Protein AF-A0A2W7R6X1-F1 (afdb_monomer)

Solvent-accessible surface area (backbone atoms only — not comparable to full-atom values): 5062 Å² total; per-residue (Å²): 111,68,22,46,58,52,11,53,51,30,34,51,48,12,57,46,24,56,80,41,47,70,72,39,86,64,50,72,75,46,51,74,70,43,45,52,28,14,52,75,57,37,38,35,58,52,49,16,49,48,30,32,49,42,10,50,51,15,38,51,31,31,57,50,13,62,76,67,73,33,69,72,39,35,58,41,38,60,59,42,48,57,52,45,50,51,50,46,54,58,54,44,51,50,27,45,69,45,78,74,127

Mean predicted aligned error: 3.52 Å

InterPro domains:
  IPR017259 Uncharacterised conserved protein UCP037672 [PF12650] (6-99)

pLDDT: mean 93.01, std 6.38, range [55.06, 98.06]

Secondary structure (DSSP, 8-state):
-HHHHHHHHHHHHHHHHHH-GGGSTTGGGS-HHHHHHHHHTTHHHHHHHHHHHHHHHHHHHHHHHHHTT-HHHHTTHHHHHHHHHHHHHHHHHHHHHSPP-

Radius of gyration: 15.39 Å; Cα contacts (8 Å, |Δi|>4): 121; chains: 1; bounding box: 40×20×45 Å

Organism: NCBI:txid237019

Nearest PDB structures (foldseek):
  5c1f-assembly1_B  TM=3.659E-01  e=9.931E+00  Schizosaccharomyces pombe 972h-

Structure (mmCIF, N/CA/C/O backbone):
data_AF-A0A2W7R6X1-F1
#
_entry.id   AF-A0A2W7R6X1-F1
#
loop_
_atom_site.group_PDB
_atom_site.id
_atom_site.type_symbol
_atom_site.label_atom_id
_atom_site.label_alt_id
_atom_site.label_comp_id
_atom_site.label_asym_id
_atom_site.label_entity_id
_atom_site.label_seq_id
_atom_site.pdbx_PDB_ins_code
_atom_site.Cartn_x
_atom_site.Cartn_y
_atom_site.Cartn_z
_atom_site.occupancy
_atom_site.B_iso_or_equiv
_atom_site.auth_seq_id
_atom_site.auth_comp_id
_atom_site.auth_asym_id
_atom_site.auth_atom_id
_atom_site.pdbx_PDB_model_num
ATOM 1 N N . MET A 1 1 ? 15.245 -5.684 -11.250 1.00 83.31 1 MET A N 1
ATOM 2 C CA . MET A 1 1 ? 15.016 -6.681 -10.181 1.00 83.31 1 MET A CA 1
ATOM 3 C C . MET A 1 1 ? 14.477 -6.050 -8.903 1.00 83.31 1 MET A C 1
ATOM 5 O O . MET A 1 1 ? 13.621 -6.662 -8.284 1.00 83.31 1 MET A O 1
ATOM 9 N N . GLU A 1 2 ? 14.906 -4.841 -8.522 1.00 89.06 2 GLU A N 1
ATOM 10 C CA . GLU A 1 2 ? 14.402 -4.117 -7.334 1.00 89.06 2 GLU A CA 1
ATOM 11 C C . GLU A 1 2 ? 12.869 -4.099 -7.228 1.00 89.06 2 GLU A C 1
ATOM 13 O O . GLU A 1 2 ? 12.318 -4.478 -6.199 1.00 89.06 2 GLU A O 1
ATOM 18 N N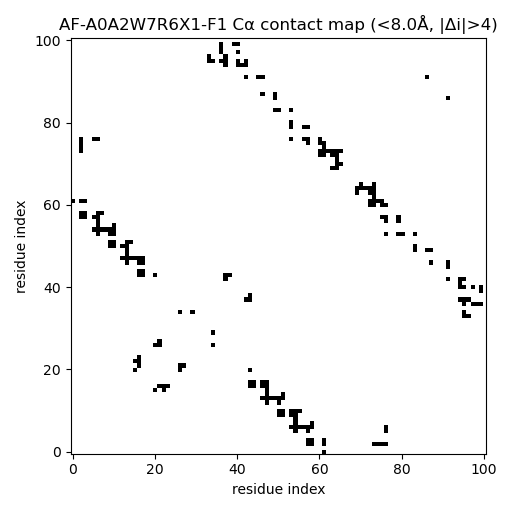 . SER A 1 3 ? 12.175 -3.792 -8.326 1.00 90.94 3 SER A N 1
ATOM 19 C CA . SER A 1 3 ? 10.704 -3.774 -8.415 1.00 90.94 3 SER A CA 1
ATOM 20 C C . SER A 1 3 ? 10.029 -5.095 -8.077 1.00 90.94 3 SER A C 1
ATOM 22 O O . SER A 1 3 ? 8.903 -5.091 -7.590 1.00 90.94 3 SER A O 1
ATOM 24 N N . ILE A 1 4 ? 10.708 -6.224 -8.305 1.0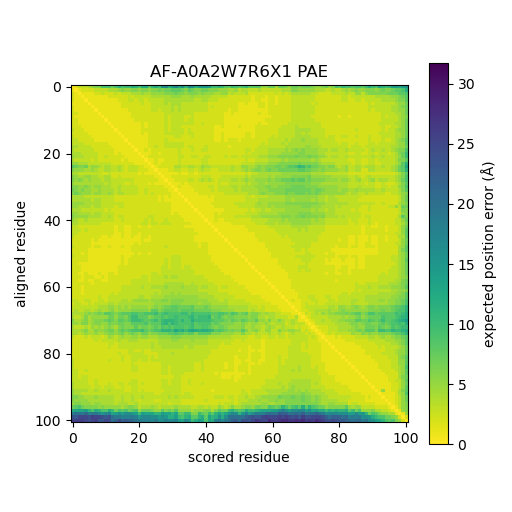0 94.31 4 ILE A N 1
ATOM 25 C CA . ILE A 1 4 ? 10.201 -7.540 -7.913 1.00 94.31 4 ILE A CA 1
ATOM 26 C C . ILE A 1 4 ? 10.284 -7.685 -6.395 1.00 94.31 4 ILE A C 1
ATOM 28 O O . ILE A 1 4 ? 9.291 -8.045 -5.771 1.00 94.31 4 ILE A O 1
ATOM 32 N N . TYR A 1 5 ? 11.436 -7.375 -5.792 1.00 95.38 5 TYR A N 1
ATOM 33 C CA . TYR A 1 5 ? 11.607 -7.464 -4.340 1.00 95.38 5 TYR A CA 1
ATOM 34 C C . TYR A 1 5 ? 10.638 -6.535 -3.607 1.00 95.38 5 TYR A C 1
ATOM 36 O O . TYR A 1 5 ? 9.940 -6.972 -2.694 1.00 95.38 5 TYR A O 1
ATOM 44 N N . VAL A 1 6 ? 10.535 -5.282 -4.059 1.00 95.50 6 VAL A N 1
ATOM 45 C CA . VAL A 1 6 ? 9.575 -4.306 -3.528 1.00 95.50 6 VAL A CA 1
ATOM 46 C C . VAL A 1 6 ? 8.144 -4.789 -3.746 1.00 95.50 6 VAL A C 1
ATOM 48 O O . VAL A 1 6 ? 7.339 -4.763 -2.821 1.00 95.50 6 VAL A O 1
ATOM 51 N N . GLY A 1 7 ? 7.821 -5.281 -4.942 1.00 96.69 7 GLY A N 1
ATOM 52 C CA . GLY A 1 7 ? 6.481 -5.752 -5.261 1.00 96.69 7 GLY A CA 1
ATOM 53 C C . GLY A 1 7 ? 6.032 -6.921 -4.382 1.00 96.69 7 GLY A C 1
ATOM 54 O O . GLY A 1 7 ? 4.946 -6.878 -3.808 1.00 96.69 7 GLY A O 1
ATOM 55 N N . ILE A 1 8 ? 6.889 -7.930 -4.203 1.00 97.25 8 ILE A N 1
ATOM 56 C CA . ILE A 1 8 ? 6.632 -9.077 -3.318 1.00 97.25 8 ILE A CA 1
ATOM 57 C C . ILE A 1 8 ? 6.497 -8.621 -1.862 1.00 97.25 8 ILE A C 1
ATOM 59 O O . ILE A 1 8 ? 5.598 -9.078 -1.156 1.00 97.25 8 ILE A O 1
ATOM 63 N N . PHE A 1 9 ? 7.348 -7.698 -1.415 1.00 97.25 9 PHE A N 1
ATOM 64 C CA . PHE A 1 9 ? 7.268 -7.138 -0.069 1.00 97.25 9 PHE A CA 1
ATOM 65 C C . PHE A 1 9 ? 5.931 -6.420 0.178 1.00 97.25 9 PHE A C 1
ATOM 67 O O . PHE A 1 9 ? 5.285 -6.653 1.199 1.00 97.25 9 PHE A O 1
ATOM 74 N N . LEU A 1 10 ? 5.464 -5.615 -0.780 1.00 97.38 10 LEU A N 1
ATOM 75 C CA . LEU A 1 10 ? 4.168 -4.935 -0.705 1.00 97.38 10 LEU A CA 1
ATOM 76 C C . LEU A 1 10 ? 2.994 -5.925 -0.696 1.00 97.38 10 LEU A C 1
ATOM 78 O O . LEU A 1 10 ? 2.063 -5.752 0.089 1.00 97.38 10 LEU A O 1
ATOM 82 N N . LEU A 1 11 ? 3.053 -6.992 -1.501 1.00 97.81 11 LEU A N 1
ATOM 83 C CA . LEU A 1 11 ? 2.056 -8.070 -1.470 1.00 97.81 11 LEU A CA 1
ATOM 84 C C . LEU A 1 11 ? 1.996 -8.737 -0.090 1.00 97.81 11 LEU A C 1
ATOM 86 O O . LEU A 1 11 ? 0.909 -8.926 0.458 1.00 97.81 11 LEU A O 1
ATOM 90 N N . ALA A 1 12 ? 3.157 -9.059 0.488 1.00 97.94 12 ALA A N 1
ATOM 91 C CA . ALA A 1 12 ? 3.245 -9.660 1.813 1.00 97.94 12 ALA A CA 1
ATOM 92 C C . ALA A 1 12 ? 2.655 -8.737 2.891 1.00 97.94 12 ALA A C 1
ATOM 94 O O . ALA A 1 12 ? 1.847 -9.187 3.702 1.00 97.94 12 ALA A O 1
ATOM 95 N N . ILE A 1 13 ? 2.981 -7.439 2.858 1.00 97.31 13 ILE A N 1
ATOM 96 C CA . ILE A 1 13 ? 2.387 -6.438 3.756 1.00 97.31 13 ILE A CA 1
ATOM 97 C C . ILE A 1 13 ? 0.867 -6.381 3.590 1.00 97.31 13 ILE A C 1
ATOM 99 O O . ILE A 1 13 ? 0.152 -6.376 4.590 1.00 97.31 13 ILE A O 1
ATOM 103 N N . GLY A 1 14 ? 0.358 -6.368 2.356 1.00 96.88 14 GLY A N 1
ATOM 104 C CA . GLY A 1 14 ? -1.082 -6.327 2.101 1.00 96.88 14 GLY A CA 1
ATOM 105 C C . GLY A 1 14 ? -1.815 -7.510 2.735 1.00 96.88 14 GLY A C 1
ATOM 106 O O . GLY A 1 14 ? -2.833 -7.328 3.401 1.00 96.88 14 GLY A O 1
ATOM 107 N N . ILE A 1 15 ? -1.258 -8.718 2.607 1.00 97.19 15 ILE A N 1
ATOM 108 C CA . ILE A 1 15 ? -1.791 -9.918 3.265 1.00 97.19 15 ILE A CA 1
ATOM 109 C C . ILE A 1 15 ? -1.738 -9.760 4.788 1.00 97.19 15 ILE A C 1
ATOM 111 O O . ILE A 1 15 ? -2.742 -9.990 5.458 1.00 97.19 15 ILE A O 1
ATOM 115 N N . LEU A 1 16 ? 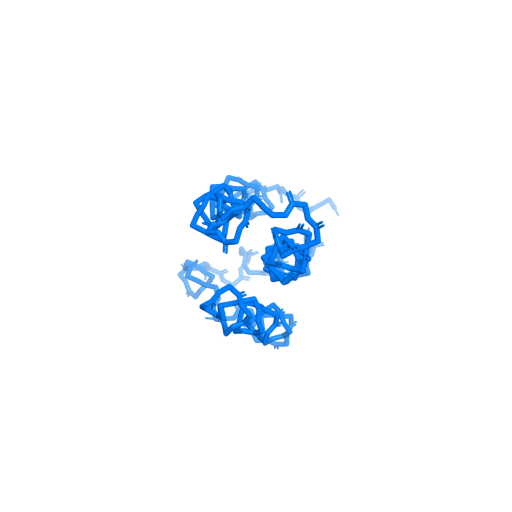-0.599 -9.334 5.338 1.00 97.38 16 LEU A N 1
ATOM 116 C CA . LEU A 1 16 ? -0.424 -9.174 6.780 1.00 97.38 16 LEU A CA 1
ATOM 117 C C . LEU A 1 16 ? -1.390 -8.145 7.378 1.00 97.38 16 LEU A C 1
ATOM 119 O O . LEU A 1 16 ? -1.995 -8.433 8.402 1.00 97.38 16 LEU A O 1
ATOM 123 N N . ILE A 1 17 ? -1.600 -6.993 6.736 1.00 96.38 17 ILE A N 1
ATOM 124 C CA . ILE A 1 17 ? -2.537 -5.952 7.199 1.00 96.38 17 ILE A CA 1
ATOM 125 C C . ILE A 1 17 ? -3.968 -6.483 7.286 1.00 96.38 17 ILE A C 1
ATOM 127 O O . ILE A 1 17 ? -4.700 -6.125 8.208 1.00 96.38 17 ILE A O 1
ATOM 131 N N . LYS A 1 18 ? -4.371 -7.359 6.357 1.00 94.50 18 LYS A N 1
ATOM 132 C CA . LYS A 1 18 ? -5.709 -7.959 6.372 1.00 94.50 18 LYS A CA 1
ATOM 133 C C . LYS A 1 18 ? -5.961 -8.788 7.636 1.00 94.50 18 LYS A C 1
ATOM 135 O O . LYS A 1 18 ? -7.084 -8.797 8.127 1.00 94.50 18 LYS A O 1
ATOM 140 N N . PHE A 1 19 ? -4.939 -9.481 8.141 1.00 94.19 19 PHE A N 1
ATOM 141 C CA . PHE A 1 19 ? -5.035 -10.306 9.353 1.00 94.19 19 PHE A CA 1
ATOM 142 C C . PHE A 1 19 ? -4.657 -9.545 10.629 1.00 94.19 19 PHE A C 1
ATOM 144 O O . PHE A 1 19 ? -5.171 -9.843 11.703 1.00 94.19 19 PHE A O 1
ATOM 151 N N . PHE A 1 20 ? -3.774 -8.557 10.510 1.00 95.75 20 PHE A N 1
ATOM 152 C CA . PHE A 1 20 ? -3.207 -7.789 11.611 1.00 95.75 20 PHE A CA 1
ATOM 153 C C . PHE A 1 20 ? -3.309 -6.286 11.296 1.00 95.75 20 PHE A C 1
ATOM 155 O O . PHE A 1 20 ? -2.304 -5.651 10.962 1.00 95.75 20 PHE A O 1
ATOM 162 N N . PRO A 1 21 ? -4.505 -5.674 11.417 1.00 93.06 21 PRO A N 1
ATOM 163 C CA . PRO A 1 21 ? -4.715 -4.263 11.077 1.00 93.06 21 PRO A CA 1
ATOM 164 C C . PRO A 1 21 ? -3.872 -3.300 11.921 1.00 93.06 21 PRO A C 1
ATOM 166 O O . PRO A 1 21 ? -3.582 -2.193 11.479 1.00 93.06 21 PRO A O 1
ATOM 169 N N . GLY A 1 22 ? -3.388 -3.742 13.087 1.00 94.44 22 GLY A N 1
ATOM 170 C CA . GLY A 1 22 ? -2.430 -3.000 13.912 1.00 94.44 22 GLY A CA 1
ATOM 171 C C . GLY A 1 22 ? -1.082 -2.704 13.241 1.00 94.44 22 GLY A C 1
ATOM 172 O O . GLY A 1 22 ? -0.315 -1.907 13.776 1.00 94.44 22 GLY A O 1
ATOM 173 N N . LEU A 1 23 ? -0.789 -3.303 12.080 1.00 94.12 23 LEU A N 1
ATOM 174 C CA . LEU A 1 23 ? 0.359 -2.944 11.239 1.00 94.12 23 LEU A CA 1
ATOM 175 C C . LEU A 1 23 ? 0.172 -1.606 10.510 1.00 94.12 23 LEU A C 1
ATOM 177 O O . LEU A 1 23 ? 1.152 -1.012 10.060 1.00 94.12 23 LEU A O 1
ATOM 181 N N . LEU A 1 24 ? -1.064 -1.111 10.392 1.00 93.44 24 LEU A N 1
ATOM 182 C CA . LEU A 1 24 ? -1.329 0.213 9.848 1.00 93.44 24 LEU A CA 1
ATOM 183 C C . LEU A 1 24 ? -0.907 1.284 10.850 1.00 93.44 24 LEU A C 1
ATOM 185 O O . LEU A 1 24 ? -1.439 1.383 11.960 1.00 93.44 24 LEU A O 1
ATOM 189 N N . ALA A 1 25 ? 0.020 2.140 10.426 1.00 88.19 25 ALA A N 1
ATOM 190 C CA . ALA A 1 25 ? 0.359 3.334 11.180 1.00 88.19 25 ALA A CA 1
ATOM 191 C C . ALA A 1 25 ? -0.907 4.179 11.412 1.00 88.19 25 ALA A C 1
ATOM 193 O O . ALA A 1 25 ? -1.717 4.377 10.508 1.00 88.19 25 ALA A O 1
ATOM 194 N N . GLY A 1 26 ? -1.094 4.640 12.648 1.00 89.44 26 GLY A N 1
ATOM 195 C CA . GLY A 1 26 ? -2.289 5.371 13.069 1.00 89.44 26 GLY A CA 1
ATOM 196 C C . GLY A 1 26 ? -3.451 4.490 13.534 1.00 89.44 26 GLY A C 1
ATOM 197 O O . GLY A 1 26 ? -4.196 4.937 14.399 1.00 89.44 26 GLY A O 1
ATOM 198 N N . TYR A 1 27 ? -3.571 3.227 13.092 1.00 93.81 27 TYR A N 1
ATOM 199 C CA . TYR A 1 27 ? -4.643 2.333 13.564 1.00 93.81 27 TYR A CA 1
ATOM 200 C C . TYR A 1 27 ? -4.542 2.089 15.076 1.00 93.81 27 TYR A C 1
ATOM 202 O O . TYR A 1 27 ? -5.535 2.165 15.794 1.00 93.81 27 TYR A O 1
ATOM 210 N N . ASN A 1 28 ? -3.331 1.870 15.599 1.00 94.00 28 ASN A N 1
ATOM 211 C CA . ASN A 1 28 ? -3.136 1.657 17.038 1.00 94.00 28 ASN A CA 1
ATOM 212 C C . ASN A 1 28 ? -3.430 2.903 17.887 1.00 94.00 28 ASN A C 1
ATOM 214 O O . ASN A 1 28 ? -3.724 2.751 19.071 1.00 94.00 28 ASN A O 1
ATOM 218 N N . SER A 1 29 ? -3.386 4.097 17.290 1.00 93.44 29 SER A N 1
ATOM 219 C CA . SER A 1 29 ? -3.705 5.369 17.947 1.00 93.44 29 SER A CA 1
ATOM 220 C C . SER A 1 29 ? -5.208 5.665 17.994 1.00 93.44 29 SER A C 1
ATOM 222 O O . SER A 1 29 ? -5.613 6.564 18.725 1.00 93.44 29 SER A O 1
ATOM 224 N N . LEU A 1 30 ? -6.028 4.926 17.239 1.00 93.50 30 LEU A N 1
ATOM 225 C CA . LEU A 1 30 ? -7.483 5.049 17.270 1.00 93.50 30 LEU A CA 1
ATOM 226 C C . LEU A 1 30 ? -8.049 4.549 18.605 1.00 93.50 30 LEU A C 1
ATOM 228 O O . LEU A 1 30 ? -7.594 3.541 19.161 1.00 93.50 30 LEU A O 1
ATOM 232 N N . SER A 1 31 ? -9.099 5.210 19.087 1.00 94.56 31 SER A N 1
ATOM 233 C CA . SER A 1 31 ? -9.916 4.694 20.186 1.00 94.56 31 SER A CA 1
ATOM 234 C C . SER A 1 31 ? -10.633 3.400 19.781 1.00 94.56 31 SER A C 1
ATOM 236 O O . SER A 1 31 ? -10.833 3.126 18.599 1.00 94.56 31 SER A O 1
ATOM 238 N N . ASN A 1 32 ? -11.079 2.601 20.755 1.00 94.19 32 ASN A N 1
ATOM 239 C CA . ASN A 1 32 ? -11.770 1.333 20.469 1.00 94.19 32 ASN A CA 1
ATOM 240 C C . ASN A 1 32 ? -13.005 1.522 19.568 1.00 94.19 32 ASN A C 1
ATOM 242 O O . ASN A 1 32 ? -13.222 0.736 18.651 1.00 94.19 32 ASN A O 1
ATOM 246 N N . ARG A 1 33 ? -13.758 2.611 19.773 1.00 91.50 33 ARG A N 1
ATOM 247 C CA . ARG A 1 33 ? -14.924 2.960 18.946 1.00 91.50 33 ARG A CA 1
ATOM 248 C C . ARG A 1 33 ? -14.535 3.304 17.505 1.00 91.50 33 ARG A C 1
ATOM 250 O O . ARG A 1 33 ? -15.254 2.968 16.572 1.00 91.50 33 ARG A O 1
ATOM 257 N N . GLU A 1 34 ? -13.415 3.997 17.310 1.00 93.31 34 GLU A N 1
ATOM 258 C CA . GLU A 1 34 ? -12.910 4.331 15.973 1.00 93.31 34 GLU A CA 1
ATOM 259 C C . GLU A 1 34 ? -12.346 3.107 15.254 1.00 93.31 34 GLU A C 1
ATOM 261 O O . GLU A 1 34 ? -12.540 2.989 14.048 1.00 93.31 34 GLU A O 1
ATOM 266 N N . LYS A 1 35 ? -11.707 2.180 15.979 1.00 94.38 35 LYS A N 1
ATOM 267 C CA . LYS A 1 35 ? -11.260 0.892 15.430 1.00 94.38 35 LYS A CA 1
ATOM 268 C C . LYS A 1 35 ? -12.435 0.071 14.915 1.00 94.38 35 LYS A C 1
ATOM 270 O O . LYS A 1 35 ? -12.416 -0.335 13.759 1.00 94.38 35 LYS A O 1
ATOM 275 N N . GLU A 1 36 ? -13.477 -0.093 15.728 1.00 92.44 36 GLU A N 1
ATOM 276 C CA . GLU A 1 36 ? -14.698 -0.811 15.340 1.00 92.44 36 GLU A CA 1
ATOM 277 C C . GLU A 1 36 ? -15.352 -0.183 14.101 1.00 92.44 36 GLU A C 1
ATOM 279 O O . GLU A 1 36 ? -15.671 -0.873 13.135 1.00 92.44 36 GLU A O 1
ATOM 284 N N . ASN A 1 37 ? -15.468 1.148 14.075 1.00 93.00 37 ASN A N 1
ATOM 285 C CA . ASN A 1 37 ? -16.007 1.868 12.926 1.00 93.00 37 ASN A CA 1
ATOM 286 C C . ASN A 1 37 ? -15.132 1.714 11.667 1.00 93.00 37 ASN A C 1
ATOM 288 O O . ASN A 1 37 ? -15.645 1.504 10.570 1.00 93.00 37 ASN A O 1
ATOM 292 N N . ALA A 1 38 ? -13.808 1.795 11.812 1.00 92.94 38 ALA A N 1
ATOM 293 C CA . ALA A 1 38 ? -12.867 1.626 10.712 1.00 92.94 38 ALA A CA 1
ATOM 294 C C . ALA A 1 38 ? -12.914 0.205 10.130 1.00 92.94 38 ALA A C 1
ATOM 296 O O . ALA A 1 38 ? -12.866 0.039 8.910 1.00 92.94 38 ALA A O 1
ATOM 297 N N . GLU A 1 39 ? -13.045 -0.815 10.977 1.00 94.19 39 GLU A N 1
ATOM 298 C CA . GLU A 1 39 ? -13.222 -2.204 10.550 1.00 94.19 39 GLU A CA 1
ATOM 299 C C . GLU A 1 39 ? -14.568 -2.429 9.869 1.00 94.19 39 GLU A C 1
ATOM 301 O O . GLU A 1 39 ? -14.598 -3.011 8.784 1.00 94.19 39 GLU A O 1
ATOM 306 N N . ALA A 1 40 ? -15.657 -1.898 10.430 1.00 93.69 40 ALA A N 1
ATOM 307 C CA . ALA A 1 40 ? -16.986 -1.958 9.823 1.00 93.69 40 ALA A CA 1
ATOM 308 C C . ALA A 1 40 ? -17.023 -1.283 8.440 1.00 93.69 40 ALA A C 1
ATOM 310 O O . ALA A 1 40 ? -17.678 -1.770 7.521 1.00 93.69 40 ALA A O 1
ATOM 311 N N . ASN A 1 41 ? -16.263 -0.198 8.257 1.00 94.12 41 ASN A N 1
ATOM 312 C CA . ASN A 1 41 ? -16.089 0.472 6.966 1.00 94.12 41 ASN A CA 1
ATOM 313 C C . ASN A 1 41 ? -15.057 -0.207 6.045 1.00 94.12 41 ASN A C 1
ATOM 315 O O . ASN A 1 41 ? -14.841 0.255 4.924 1.00 94.12 41 ASN A O 1
ATOM 319 N N . GLY A 1 42 ? -14.414 -1.291 6.483 1.00 95.12 42 GLY A N 1
ATOM 320 C CA . GLY A 1 42 ? -13.509 -2.092 5.663 1.00 95.12 42 GLY A CA 1
ATOM 321 C C . GLY A 1 42 ? -12.092 -1.535 5.507 1.00 95.12 42 GLY A C 1
ATOM 322 O O . GLY A 1 42 ? -11.424 -1.890 4.535 1.00 95.12 42 GLY A O 1
ATOM 323 N N . LEU A 1 43 ? -11.601 -0.706 6.439 1.00 95.81 43 LEU A N 1
ATOM 324 C CA . LEU A 1 43 ? -10.241 -0.143 6.402 1.00 95.81 43 LEU A CA 1
ATOM 325 C C . LEU A 1 43 ? -9.142 -1.208 6.198 1.00 95.81 43 LEU A C 1
ATOM 327 O O . LEU A 1 43 ? -8.305 -1.000 5.315 1.00 95.81 43 LEU A O 1
ATOM 331 N N . PRO A 1 44 ? -9.120 -2.348 6.925 1.00 95.50 44 PRO A N 1
ATOM 332 C CA . PRO A 1 44 ? -8.062 -3.348 6.750 1.00 95.50 44 PRO A CA 1
ATOM 333 C C . PRO A 1 44 ? -8.067 -3.959 5.345 1.00 95.50 44 PRO A C 1
ATOM 335 O O . PRO A 1 44 ? -7.021 -4.103 4.716 1.00 95.50 44 PRO A O 1
ATOM 338 N N . THR A 1 45 ? -9.257 -4.261 4.819 1.00 96.81 45 THR A N 1
ATOM 339 C CA . THR A 1 45 ? -9.432 -4.816 3.471 1.00 96.81 45 THR A CA 1
ATOM 340 C C . THR A 1 45 ? -9.034 -3.810 2.397 1.00 96.81 45 THR A C 1
ATOM 342 O O . THR A 1 45 ? -8.356 -4.175 1.438 1.00 96.81 45 THR A O 1
ATOM 345 N N . PHE A 1 46 ? -9.420 -2.544 2.562 1.00 97.31 46 PHE A N 1
ATOM 346 C CA . PHE A 1 46 ? -9.030 -1.466 1.660 1.00 97.31 46 PHE A CA 1
ATOM 347 C C . PHE A 1 46 ? -7.509 -1.304 1.618 1.00 97.31 46 PHE A C 1
ATOM 349 O O . PHE A 1 46 ? -6.916 -1.338 0.541 1.00 97.31 46 PHE A O 1
ATOM 356 N N . ALA A 1 47 ? -6.860 -1.197 2.778 1.00 97.31 47 ALA A N 1
ATOM 357 C CA . ALA A 1 47 ? -5.413 -1.050 2.842 1.00 97.31 47 ALA A CA 1
ATOM 358 C C . ALA A 1 47 ? -4.686 -2.263 2.241 1.00 97.31 47 ALA A C 1
ATOM 360 O O . ALA A 1 47 ? -3.769 -2.090 1.438 1.00 97.31 47 ALA A O 1
ATOM 361 N N . ALA A 1 48 ? -5.138 -3.482 2.551 1.00 97.69 48 ALA A N 1
ATOM 362 C CA . ALA A 1 48 ? -4.619 -4.708 1.951 1.00 97.69 48 ALA A CA 1
ATOM 363 C C . ALA A 1 48 ? -4.721 -4.698 0.417 1.00 97.69 48 ALA A C 1
ATOM 365 O O . ALA A 1 48 ? -3.783 -5.101 -0.270 1.00 97.69 48 ALA A O 1
ATOM 366 N N . MET A 1 49 ? -5.837 -4.204 -0.126 1.00 97.94 49 MET A N 1
ATOM 367 C CA . MET A 1 49 ? -6.047 -4.081 -1.568 1.00 97.94 49 MET A CA 1
ATOM 368 C C . MET A 1 49 ? -5.12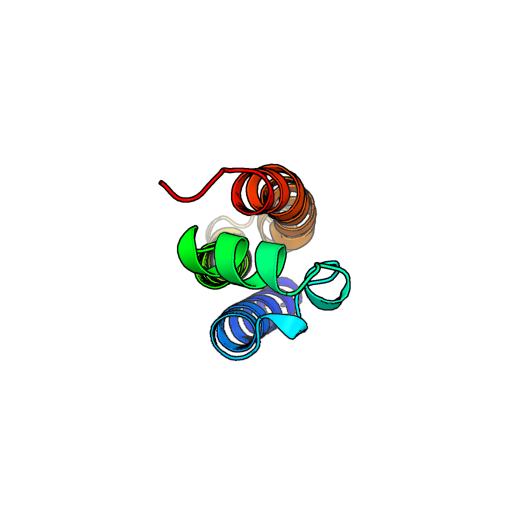3 -3.036 -2.200 1.00 97.94 49 MET A C 1
ATOM 370 O O . MET A 1 49 ? -4.580 -3.294 -3.270 1.00 97.94 49 MET A O 1
ATOM 374 N N . VAL A 1 50 ? -4.897 -1.894 -1.542 1.00 97.94 50 VAL A N 1
ATOM 375 C CA . VAL A 1 50 ? -3.970 -0.855 -2.024 1.00 97.94 50 VAL A CA 1
ATOM 376 C C . VAL A 1 50 ? -2.539 -1.389 -2.074 1.00 97.94 50 VAL A C 1
ATOM 378 O O . VAL A 1 50 ? -1.909 -1.330 -3.129 1.00 97.94 50 VAL A O 1
ATOM 381 N N . PHE A 1 51 ? -2.048 -1.988 -0.985 1.00 98.06 51 PHE A N 1
ATOM 382 C CA . PHE A 1 51 ? -0.731 -2.635 -0.959 1.00 98.06 51 PHE A CA 1
ATOM 383 C C . PHE A 1 51 ? -0.624 -3.757 -2.000 1.00 98.06 51 PHE A C 1
ATOM 385 O O . PHE A 1 51 ? 0.377 -3.855 -2.712 1.00 98.06 51 PHE A O 1
ATOM 392 N N . GLY A 1 52 ? -1.685 -4.555 -2.145 1.00 97.94 52 GLY A N 1
ATOM 393 C CA . GLY A 1 52 ? -1.789 -5.599 -3.157 1.00 97.94 52 GLY A CA 1
ATOM 394 C C . GLY A 1 52 ? -1.638 -5.057 -4.581 1.00 97.94 52 GLY A C 1
ATOM 395 O O . GLY A 1 52 ? -0.812 -5.541 -5.354 1.00 97.94 52 GLY A O 1
ATOM 396 N N . ALA A 1 53 ? -2.390 -4.007 -4.912 1.00 98.06 53 ALA A N 1
ATOM 397 C CA . ALA A 1 53 ? -2.334 -3.342 -6.208 1.00 98.06 53 ALA A CA 1
ATOM 398 C C . ALA A 1 53 ? -0.953 -2.727 -6.472 1.00 98.06 53 ALA A C 1
ATOM 400 O O . ALA A 1 53 ? -0.402 -2.917 -7.553 1.00 98.06 53 ALA A O 1
ATOM 401 N N . MET A 1 54 ? -0.355 -2.055 -5.484 1.00 98.06 54 MET A N 1
ATOM 402 C CA . MET A 1 54 ? 0.996 -1.499 -5.608 1.00 98.06 54 MET A CA 1
ATOM 403 C C . MET A 1 54 ? 2.034 -2.588 -5.904 1.00 98.06 54 MET A C 1
ATOM 405 O O . MET A 1 54 ? 2.893 -2.413 -6.773 1.00 98.06 54 MET A O 1
ATOM 409 N N . GLY A 1 55 ? 1.934 -3.723 -5.208 1.00 97.50 55 GLY A N 1
ATOM 410 C CA . GLY A 1 55 ? 2.803 -4.871 -5.422 1.00 97.50 55 GLY A CA 1
ATOM 411 C C . GLY A 1 55 ? 2.666 -5.449 -6.830 1.00 97.50 55 GLY A C 1
ATOM 412 O O . GLY A 1 55 ? 3.663 -5.592 -7.539 1.00 97.50 55 GLY A O 1
ATOM 413 N N . LEU A 1 56 ? 1.429 -5.693 -7.276 1.00 97.62 56 LEU A N 1
ATOM 414 C CA . LEU A 1 56 ? 1.141 -6.200 -8.621 1.00 97.62 56 LEU A CA 1
ATOM 415 C C . LEU A 1 56 ? 1.629 -5.251 -9.719 1.00 97.62 56 LEU A C 1
ATOM 417 O O . LEU A 1 56 ? 2.308 -5.696 -10.641 1.00 97.62 56 LEU A O 1
ATOM 421 N N . ILE A 1 57 ? 1.334 -3.951 -9.615 1.00 96.62 57 ILE A N 1
ATOM 422 C CA . ILE A 1 57 ? 1.752 -2.956 -10.613 1.00 96.62 57 ILE A CA 1
ATOM 423 C C . ILE A 1 57 ? 3.281 -2.886 -10.691 1.00 96.62 57 ILE A C 1
ATOM 425 O O . ILE A 1 57 ? 3.826 -2.813 -11.789 1.00 96.62 57 ILE A O 1
ATOM 429 N N . SER A 1 58 ? 3.983 -2.963 -9.557 1.00 95.75 58 SER A N 1
ATOM 430 C CA . SER A 1 58 ? 5.452 -2.935 -9.531 1.00 95.75 58 SER A CA 1
ATOM 431 C C . SER A 1 58 ? 6.068 -4.155 -10.228 1.00 95.75 58 SER A C 1
ATOM 433 O O . SER A 1 58 ? 7.004 -4.008 -11.017 1.00 95.75 58 SER A O 1
ATOM 435 N N . VAL A 1 59 ? 5.522 -5.355 -9.995 1.00 95.69 59 VAL A N 1
ATOM 436 C CA . VAL A 1 59 ? 5.983 -6.594 -10.647 1.00 95.69 59 VAL A CA 1
ATOM 437 C C . VAL A 1 59 ? 5.658 -6.582 -12.142 1.00 95.69 59 VAL A C 1
ATOM 439 O O . VAL A 1 59 ? 6.533 -6.846 -12.964 1.00 95.69 59 VAL A O 1
ATOM 442 N N . ILE A 1 60 ? 4.422 -6.239 -12.513 1.00 95.44 60 ILE A N 1
ATOM 443 C CA . ILE A 1 60 ? 3.987 -6.180 -13.915 1.00 95.44 60 ILE A CA 1
ATOM 444 C C . ILE A 1 60 ? 4.789 -5.122 -14.682 1.00 95.44 60 ILE A C 1
ATOM 446 O O . ILE A 1 60 ? 5.283 -5.402 -15.772 1.00 95.44 60 ILE A O 1
ATOM 450 N N . GLY A 1 61 ? 4.982 -3.936 -14.100 1.00 93.44 61 GLY A N 1
ATOM 451 C CA . GLY A 1 61 ? 5.759 -2.851 -14.699 1.00 93.44 61 GLY A CA 1
ATOM 452 C C . GLY A 1 61 ? 7.202 -3.250 -15.001 1.00 93.44 61 GLY A C 1
ATOM 453 O O . GLY A 1 61 ? 7.737 -2.875 -16.043 1.00 93.44 61 GLY A O 1
ATOM 454 N N . TYR A 1 62 ? 7.806 -4.088 -14.155 1.00 93.62 62 TYR A N 1
ATOM 455 C CA . TYR A 1 62 ? 9.127 -4.651 -14.419 1.00 93.62 62 TYR A CA 1
ATOM 456 C C . TYR A 1 62 ? 9.148 -5.544 -15.667 1.00 93.62 62 TYR A C 1
ATOM 458 O O . TYR A 1 62 ? 9.986 -5.341 -16.545 1.00 93.62 62 TYR A O 1
ATOM 466 N N . PHE A 1 63 ? 8.221 -6.501 -15.774 1.00 93.88 63 PHE A N 1
ATOM 467 C CA . PHE A 1 63 ? 8.155 -7.403 -16.929 1.00 93.88 63 PHE A CA 1
ATOM 468 C C . PHE A 1 63 ? 7.818 -6.662 -18.227 1.00 93.88 63 PHE A C 1
ATOM 470 O O . PHE A 1 63 ? 8.444 -6.919 -19.254 1.00 93.88 63 PHE A O 1
ATOM 477 N N . ILE A 1 64 ? 6.894 -5.697 -18.177 1.00 94.06 64 ILE A N 1
ATOM 478 C CA . ILE A 1 64 ? 6.578 -4.833 -19.323 1.00 94.06 64 ILE A CA 1
ATOM 479 C C . ILE A 1 64 ? 7.803 -4.003 -19.726 1.00 94.06 64 ILE A C 1
ATOM 481 O O . ILE A 1 64 ? 8.084 -3.877 -20.914 1.00 94.06 64 ILE A O 1
ATOM 485 N N . GLY A 1 65 ? 8.558 -3.470 -18.761 1.00 93.44 65 GLY A N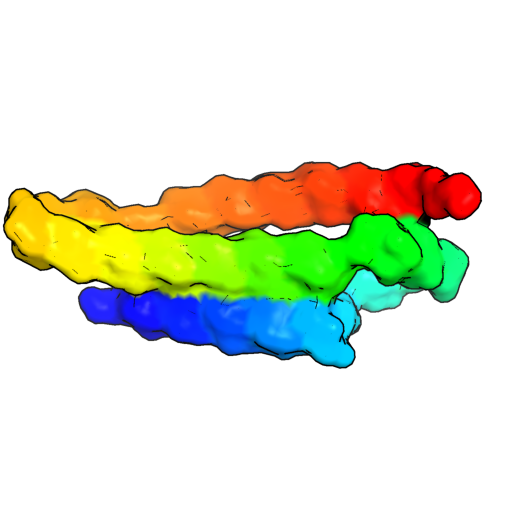 1
ATOM 486 C CA . GLY A 1 65 ? 9.774 -2.703 -19.034 1.00 93.44 65 GLY A CA 1
ATOM 487 C C . GLY A 1 65 ? 10.846 -3.510 -19.768 1.00 93.44 65 GLY A C 1
ATOM 488 O O . GLY A 1 65 ? 11.503 -2.969 -20.652 1.00 93.44 65 GLY A O 1
ATOM 489 N N . ILE A 1 66 ? 10.983 -4.804 -19.456 1.00 91.75 66 ILE A N 1
ATOM 490 C CA . ILE A 1 66 ? 11.847 -5.716 -20.223 1.00 91.75 66 ILE A CA 1
ATOM 491 C C . ILE A 1 66 ? 11.287 -5.921 -21.631 1.00 91.75 66 ILE A C 1
ATOM 493 O O . ILE A 1 66 ? 12.029 -5.818 -22.600 1.00 91.75 66 ILE A O 1
ATOM 497 N N . TRP A 1 67 ? 9.988 -6.207 -21.746 1.00 94.38 67 TRP A N 1
ATOM 498 C CA . TRP A 1 67 ? 9.364 -6.556 -23.023 1.00 94.38 67 TRP A CA 1
ATOM 499 C C . TRP A 1 67 ? 9.361 -5.406 -24.037 1.00 94.38 67 TRP A C 1
ATOM 501 O O . TRP A 1 67 ? 9.491 -5.646 -25.232 1.00 94.38 67 TRP A O 1
ATOM 511 N N . LEU A 1 68 ? 9.235 -4.165 -23.561 1.00 94.38 68 LEU A N 1
ATOM 512 C CA . LEU A 1 68 ? 9.234 -2.957 -24.389 1.00 94.38 68 LEU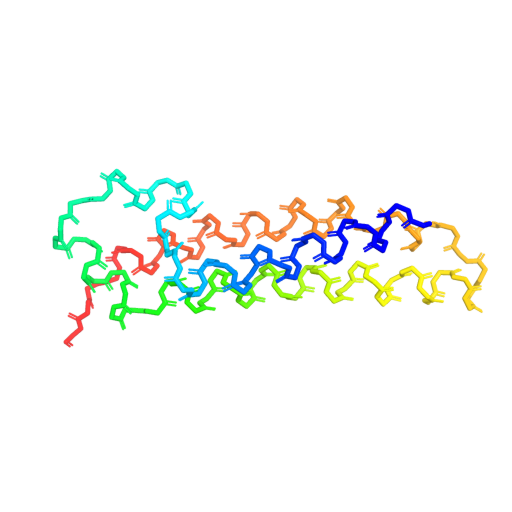 A CA 1
ATOM 513 C C . LEU A 1 68 ? 10.615 -2.293 -24.511 1.00 94.38 68 LEU A C 1
ATOM 515 O O . LEU A 1 68 ? 10.703 -1.221 -25.100 1.00 94.38 68 LEU A O 1
ATOM 519 N N . GLU A 1 69 ? 11.667 -2.872 -23.919 1.00 91.69 69 GLU A N 1
ATOM 520 C CA . GLU A 1 69 ? 13.003 -2.257 -23.829 1.00 91.69 69 GLU A CA 1
ATOM 521 C C . GLU A 1 69 ? 12.961 -0.827 -23.248 1.00 91.69 69 GLU A C 1
ATOM 523 O O . GLU A 1 69 ? 13.706 0.066 -23.650 1.00 91.69 69 GLU A O 1
ATOM 528 N N . MET A 1 70 ? 12.072 -0.597 -22.273 1.00 90.38 70 MET A N 1
ATOM 529 C CA . MET A 1 70 ? 11.860 0.693 -21.609 1.00 90.38 70 MET A CA 1
ATOM 530 C C . MET A 1 70 ? 12.312 0.623 -20.141 1.00 90.38 70 MET A C 1
ATOM 532 O O . MET A 1 70 ? 11.510 0.289 -19.258 1.00 90.38 70 MET A O 1
ATOM 536 N N . PRO A 1 71 ? 13.567 1.003 -19.824 1.00 82.38 71 PRO A N 1
ATOM 537 C CA . PRO A 1 71 ? 14.091 0.936 -18.460 1.00 82.38 71 PRO A CA 1
ATOM 538 C C . PRO A 1 71 ? 13.315 1.807 -17.466 1.00 82.38 71 PRO A C 1
ATOM 540 O O . PRO A 1 71 ? 13.263 1.489 -16.281 1.00 82.38 71 PRO A O 1
ATOM 543 N N . SER A 1 72 ? 12.663 2.878 -17.925 1.00 85.12 72 SER A N 1
ATOM 544 C CA . SER A 1 72 ? 11.841 3.756 -17.083 1.00 85.12 72 SER A CA 1
ATOM 545 C C . SER A 1 72 ? 10.683 3.017 -16.406 1.00 85.12 72 SER A C 1
ATOM 547 O O . SER A 1 72 ? 10.410 3.254 -15.229 1.00 85.12 72 SER A O 1
ATOM 549 N N . LEU A 1 73 ? 10.048 2.069 -17.103 1.00 84.75 73 LEU A N 1
ATOM 550 C CA . LEU A 1 73 ? 8.967 1.249 -16.549 1.00 84.75 73 LEU A CA 1
ATOM 551 C C . LEU A 1 73 ? 9.478 0.275 -15.489 1.00 84.75 73 LEU A C 1
ATOM 553 O O . LEU A 1 73 ? 8.769 -0.021 -14.528 1.00 84.75 73 LEU A O 1
ATOM 557 N N . SER A 1 74 ? 10.739 -0.152 -15.600 1.00 79.56 74 SER A N 1
ATOM 558 C CA . SER A 1 74 ? 11.350 -1.000 -14.582 1.00 79.56 74 SER A CA 1
ATOM 559 C C . SER A 1 74 ? 11.502 -0.298 -13.233 1.00 79.56 74 SER A C 1
ATOM 561 O O . SER A 1 74 ? 11.506 -1.000 -12.234 1.00 79.56 74 SER A O 1
ATOM 563 N N . ASN A 1 75 ? 11.521 1.041 -13.177 1.00 87.69 75 ASN A N 1
ATOM 564 C CA . ASN A 1 75 ? 11.638 1.833 -11.942 1.00 87.69 75 ASN A CA 1
ATOM 565 C C . ASN A 1 75 ? 10.312 2.472 -11.485 1.00 87.69 75 ASN A C 1
ATOM 567 O O . ASN A 1 75 ? 10.296 3.308 -10.580 1.00 87.69 75 ASN A O 1
ATOM 571 N N . ILE A 1 76 ? 9.179 2.066 -12.071 1.00 90.94 76 ILE A N 1
ATOM 572 C CA . ILE A 1 76 ? 7.856 2.639 -11.766 1.00 90.94 76 ILE A CA 1
ATOM 573 C C . ILE A 1 76 ? 7.421 2.429 -10.304 1.00 90.94 76 ILE A C 1
ATOM 575 O O . ILE A 1 76 ? 6.565 3.157 -9.801 1.00 90.94 76 ILE A O 1
ATOM 579 N N . TRP A 1 77 ? 8.038 1.472 -9.602 1.00 92.12 77 TRP A N 1
ATOM 580 C CA . TRP A 1 77 ? 7.746 1.126 -8.209 1.00 92.12 77 TRP A CA 1
ATOM 581 C C . TRP A 1 77 ? 7.824 2.327 -7.253 1.00 92.12 77 TRP A C 1
ATOM 583 O O . TRP A 1 77 ? 7.031 2.407 -6.314 1.00 92.12 77 TRP A O 1
ATOM 593 N N . ILE A 1 78 ? 8.719 3.293 -7.504 1.00 93.75 78 ILE A N 1
ATOM 594 C CA . ILE A 1 78 ? 8.846 4.513 -6.687 1.00 93.75 78 ILE A CA 1
ATOM 595 C C . ILE A 1 78 ? 7.563 5.342 -6.786 1.00 93.75 78 ILE A C 1
ATOM 597 O O . ILE A 1 78 ? 6.956 5.695 -5.775 1.00 93.75 78 ILE A O 1
ATOM 601 N N . LEU A 1 79 ? 7.120 5.613 -8.016 1.00 94.94 79 LEU A N 1
ATOM 602 C CA . LEU A 1 79 ? 5.919 6.401 -8.283 1.00 94.94 79 LEU A CA 1
ATOM 603 C C . LEU A 1 79 ? 4.669 5.690 -7.759 1.00 94.94 79 LEU A C 1
ATOM 605 O O . LEU A 1 79 ? 3.839 6.312 -7.100 1.00 94.94 79 LEU A O 1
ATOM 609 N N . VAL A 1 80 ? 4.571 4.378 -7.987 1.00 95.69 80 VAL A N 1
ATOM 610 C CA . VAL A 1 80 ? 3.488 3.533 -7.463 1.00 95.69 80 VAL A CA 1
ATOM 611 C C . VAL A 1 80 ? 3.427 3.603 -5.940 1.00 95.69 80 VAL A C 1
ATOM 613 O O . VAL A 1 80 ? 2.338 3.695 -5.379 1.00 95.69 80 VAL A O 1
ATOM 616 N N . THR A 1 81 ? 4.581 3.618 -5.270 1.00 95.25 81 THR A N 1
ATOM 617 C CA . THR A 1 81 ? 4.641 3.704 -3.809 1.00 95.25 81 THR A CA 1
ATOM 618 C C . THR A 1 81 ? 4.161 5.053 -3.300 1.00 95.25 81 THR A C 1
ATOM 620 O O . THR A 1 81 ? 3.314 5.101 -2.413 1.00 95.25 81 THR A O 1
ATOM 623 N N . ILE A 1 82 ? 4.634 6.153 -3.888 1.00 96.75 82 ILE A N 1
ATOM 624 C CA . ILE A 1 82 ? 4.220 7.504 -3.487 1.00 96.75 82 ILE A CA 1
ATOM 625 C C . ILE A 1 82 ? 2.710 7.684 -3.680 1.00 96.75 82 ILE A C 1
ATOM 627 O O . ILE A 1 82 ? 2.007 8.079 -2.750 1.00 96.75 82 ILE A O 1
ATOM 631 N N . VAL A 1 83 ? 2.195 7.352 -4.868 1.00 97.50 83 VAL A N 1
ATOM 632 C CA . VAL A 1 83 ? 0.765 7.490 -5.184 1.00 97.50 83 VAL A CA 1
ATOM 633 C C . VAL A 1 83 ? -0.078 6.570 -4.302 1.00 97.50 83 VAL A C 1
ATOM 635 O O . VAL A 1 83 ? -1.077 7.010 -3.735 1.00 97.50 83 VAL A O 1
ATOM 638 N N . GLY A 1 84 ? 0.338 5.314 -4.135 1.00 96.88 84 GLY A N 1
ATOM 639 C CA . GLY A 1 84 ? -0.359 4.343 -3.298 1.00 96.88 84 GLY A CA 1
ATOM 640 C C . GLY A 1 84 ? -0.442 4.768 -1.832 1.00 96.88 84 GLY A C 1
ATOM 641 O O . GLY A 1 84 ? -1.505 4.652 -1.224 1.00 96.88 84 GLY A O 1
ATOM 642 N N . MET A 1 85 ? 0.624 5.358 -1.282 1.00 96.19 85 MET A N 1
ATOM 643 C CA . MET A 1 85 ? 0.616 5.898 0.081 1.00 96.19 85 MET A CA 1
ATOM 644 C C . MET A 1 85 ? -0.338 7.087 0.233 1.00 96.19 85 MET A C 1
ATOM 646 O O . MET A 1 85 ? -1.073 7.148 1.217 1.00 96.19 85 MET A O 1
ATOM 650 N N . ILE A 1 86 ? -0.384 8.003 -0.741 1.00 96.81 86 ILE A N 1
ATOM 651 C CA . ILE A 1 86 ? -1.346 9.120 -0.732 1.00 96.81 86 ILE A CA 1
ATOM 652 C C . ILE A 1 86 ? -2.779 8.582 -0.735 1.00 96.81 86 ILE A C 1
ATOM 654 O O . ILE A 1 86 ? -3.599 9.007 0.081 1.00 96.81 86 ILE A O 1
ATOM 658 N N . VAL A 1 87 ? -3.073 7.617 -1.613 1.00 96.94 87 VAL A N 1
ATOM 659 C CA . VAL A 1 87 ? -4.385 6.958 -1.678 1.00 96.94 87 VAL A CA 1
ATOM 660 C C . VAL A 1 87 ? -4.726 6.320 -0.332 1.00 96.94 87 VAL A C 1
ATOM 662 O O . VAL A 1 87 ? -5.814 6.547 0.195 1.00 96.94 87 VAL A O 1
ATOM 665 N N . LEU A 1 88 ? -3.794 5.582 0.270 1.00 96.44 88 LEU A N 1
ATOM 666 C CA . LEU A 1 88 ? -4.017 4.923 1.553 1.00 96.44 88 LEU A CA 1
ATOM 667 C C . LEU A 1 88 ? -4.312 5.926 2.673 1.00 96.44 88 LEU A C 1
ATOM 669 O O . LEU A 1 88 ? -5.249 5.713 3.435 1.00 96.44 88 LEU A O 1
ATOM 673 N N . ILE A 1 89 ? -3.567 7.030 2.755 1.00 94.81 89 ILE A N 1
ATOM 674 C CA . ILE A 1 89 ? -3.750 8.048 3.800 1.00 94.81 89 ILE A CA 1
ATOM 675 C C . ILE A 1 89 ? -5.089 8.773 3.630 1.00 94.81 89 ILE A C 1
ATOM 677 O O . ILE A 1 89 ? -5.869 8.866 4.579 1.00 94.81 89 ILE A O 1
ATOM 681 N N . VAL A 1 90 ? -5.380 9.273 2.426 1.00 95.06 90 VAL A N 1
ATOM 682 C CA . VAL A 1 90 ? -6.576 10.090 2.166 1.00 95.06 90 VAL A CA 1
ATOM 683 C C . VAL A 1 90 ? -7.847 9.262 2.328 1.00 95.06 90 VAL A C 1
ATOM 685 O O . VAL A 1 90 ? -8.752 9.642 3.075 1.00 95.06 90 VAL A O 1
ATOM 688 N N . PHE A 1 91 ? -7.917 8.112 1.659 1.00 94.25 91 PHE A N 1
ATOM 689 C CA . PHE A 1 91 ? -9.102 7.261 1.713 1.00 94.25 91 PHE A CA 1
ATOM 690 C C . PHE A 1 91 ? -9.174 6.470 3.019 1.00 94.25 91 PHE A C 1
ATOM 692 O O . PHE A 1 91 ? -10.268 6.285 3.543 1.00 94.25 91 PHE A O 1
ATOM 699 N N . GLY A 1 92 ? -8.040 6.085 3.609 1.00 93.06 92 GLY A N 1
ATOM 700 C CA . GLY A 1 92 ? -8.013 5.461 4.932 1.00 93.06 92 GLY A CA 1
ATOM 701 C C . GLY A 1 92 ? -8.607 6.376 6.001 1.00 93.06 92 GLY A C 1
ATOM 702 O O . GLY A 1 92 ? -9.497 5.958 6.738 1.00 93.06 92 GLY A O 1
ATOM 703 N N . ASN A 1 93 ? -8.220 7.656 6.022 1.00 92.25 93 ASN A N 1
ATOM 704 C CA . ASN A 1 93 ? -8.811 8.642 6.931 1.00 92.25 93 ASN A CA 1
ATOM 705 C C . ASN A 1 93 ? -10.316 8.851 6.676 1.00 92.25 93 ASN A C 1
ATOM 707 O O . ASN A 1 93 ? -11.100 9.016 7.612 1.00 92.25 93 ASN A O 1
ATOM 711 N N . MET A 1 94 ? -10.745 8.808 5.411 1.00 90.44 94 MET A N 1
ATOM 712 C CA . MET A 1 94 ? -12.166 8.867 5.062 1.00 90.44 94 MET A CA 1
ATOM 713 C C . MET A 1 94 ? -12.943 7.672 5.635 1.00 90.44 94 MET A C 1
ATOM 715 O O . MET A 1 94 ? -14.034 7.865 6.169 1.00 90.44 94 MET A O 1
ATOM 719 N N . LEU A 1 95 ? -12.387 6.456 5.573 1.00 89.94 95 LEU A N 1
ATOM 720 C CA . LEU A 1 95 ? -13.004 5.245 6.130 1.00 89.94 95 LEU A CA 1
ATOM 721 C C . LEU A 1 95 ? -13.050 5.255 7.664 1.00 89.94 95 LEU A C 1
ATOM 723 O O . LEU A 1 95 ? -14.010 4.751 8.241 1.00 89.94 95 LEU A O 1
ATOM 727 N N . VAL A 1 96 ? -12.068 5.866 8.329 1.00 89.44 96 VAL A N 1
ATOM 728 C CA . VAL A 1 96 ? -12.082 6.040 9.793 1.00 89.44 96 VAL A CA 1
ATOM 729 C C . VAL A 1 96 ? -13.192 7.004 10.229 1.00 89.44 96 VAL A C 1
ATOM 731 O O . VAL A 1 96 ? -13.922 6.712 11.174 1.00 89.44 96 VAL A O 1
ATOM 734 N N . ASN A 1 97 ? -13.355 8.134 9.532 1.00 86.38 97 ASN A N 1
ATOM 735 C CA . ASN A 1 97 ? -14.282 9.204 9.930 1.00 86.38 97 ASN A CA 1
ATOM 736 C C . ASN A 1 97 ? -15.728 9.009 9.450 1.00 86.38 97 ASN A C 1
ATOM 738 O O . ASN A 1 97 ? -16.644 9.695 9.917 1.00 86.38 97 ASN A O 1
ATOM 742 N N . ARG A 1 98 ? -15.968 8.095 8.507 1.00 85.00 98 ARG A N 1
ATOM 743 C CA . ARG A 1 98 ? -17.315 7.790 8.020 1.00 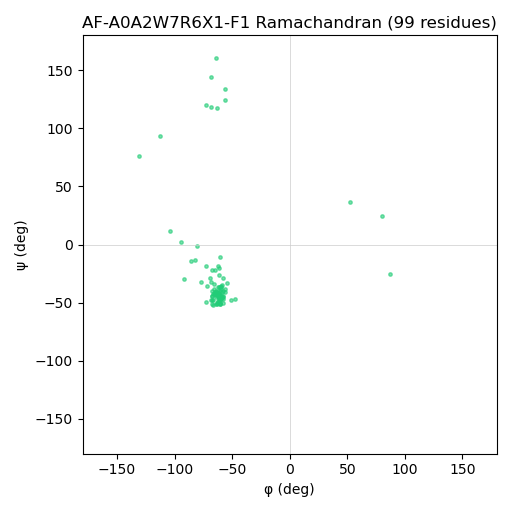85.00 98 ARG A CA 1
ATOM 744 C C . ARG A 1 98 ? -18.100 7.098 9.131 1.00 85.00 98 ARG A C 1
ATOM 746 O O . ARG A 1 98 ? -17.713 6.023 9.557 1.00 85.00 98 ARG A O 1
ATOM 753 N N . ARG A 1 99 ? -19.203 7.676 9.614 1.00 73.69 99 ARG A N 1
ATOM 754 C CA . ARG A 1 99 ? -20.070 6.970 10.576 1.00 73.69 99 ARG A CA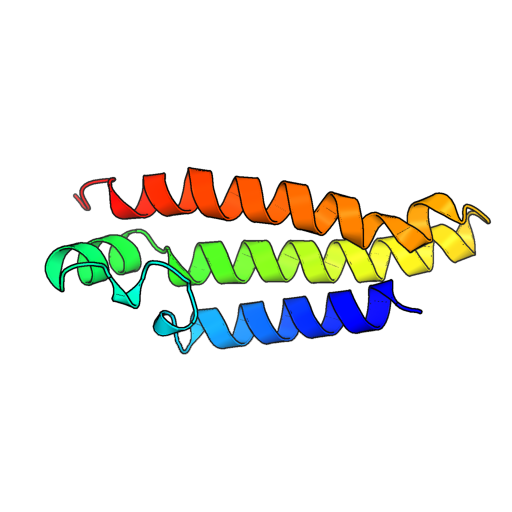 1
ATOM 755 C C . ARG A 1 99 ? -20.647 5.725 9.898 1.00 73.69 99 ARG A C 1
ATOM 757 O O . ARG A 1 99 ? -21.367 5.875 8.908 1.00 73.69 99 ARG A O 1
ATOM 764 N N . ALA A 1 100 ? -20.324 4.539 10.410 1.00 63.75 100 ALA A N 1
ATOM 765 C CA . ALA A 1 100 ? -21.044 3.317 10.081 1.00 63.75 100 ALA A CA 1
ATOM 766 C C . ALA A 1 100 ? -22.527 3.557 10.412 1.00 63.75 100 ALA A C 1
ATOM 768 O O . ALA A 1 100 ? -22.846 4.058 11.494 1.00 63.75 100 ALA A O 1
ATOM 769 N N . ARG A 1 101 ? -23.399 3.352 9.421 1.00 55.06 101 ARG A N 1
ATOM 770 C CA . ARG A 1 101 ? -24.852 3.466 9.596 1.00 55.06 101 ARG A CA 1
ATOM 771 C C . ARG A 1 101 ? -25.392 2.236 10.298 1.00 55.06 101 ARG A C 1
ATOM 773 O O . ARG A 1 101 ? -24.888 1.141 9.971 1.00 55.06 101 ARG A O 1
#

Foldseek 3Di:
DVLLVQLVVLLVVLVCCLVVVVVDVPLVVDDPVLNVQLVLLPLSNVLSVLSN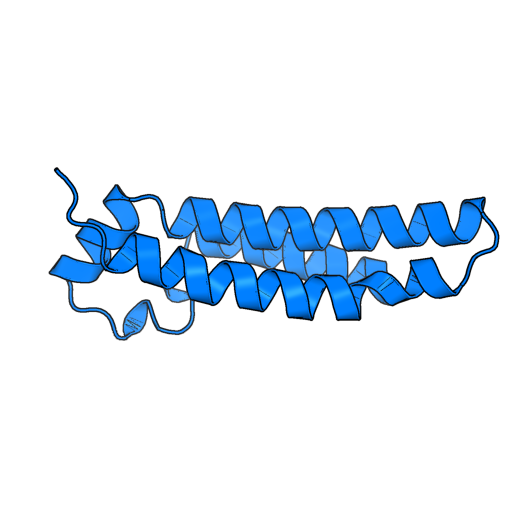VLSVQSVVLLVVCVVVVNVVSNPCSVVSVVVSVVCSVVVSVVSSPDGDD

Sequence (101 aa):
MESIYVGIFLLAIGILIKFFPGLLAGYNSLSNREKENAEANGLPTFAAMVFGAMGLISVIGYFIGIWLEMPSLSNIWILVTIVGMIVLIVFGNMLVNRRAR